Protein AF-A0A7C2W2I7-F1 (afdb_monomer_lite)

Structure (mmCIF, N/CA/C/O backbone):
data_AF-A0A7C2W2I7-F1
#
_entry.id   AF-A0A7C2W2I7-F1
#
loop_
_atom_site.group_PDB
_atom_site.id
_atom_site.type_symbol
_atom_site.label_atom_id
_atom_site.label_alt_id
_atom_site.label_comp_id
_atom_site.label_asym_id
_atom_site.label_entity_id
_atom_site.label_seq_id
_atom_site.pdbx_PDB_ins_code
_atom_site.Cartn_x
_atom_site.Cartn_y
_atom_site.Cartn_z
_atom_site.occupancy
_atom_site.B_iso_or_equiv
_atom_site.auth_seq_id
_atom_site.auth_comp_id
_atom_site.auth_asym_id
_atom_site.auth_atom_id
_atom_site.pdbx_PDB_model_num
ATOM 1 N N . MET A 1 1 ? -84.695 5.146 4.854 1.00 35.47 1 MET A N 1
ATOM 2 C CA . MET A 1 1 ? -85.486 3.970 5.277 1.00 35.47 1 MET A CA 1
ATOM 3 C C . MET A 1 1 ? -85.672 3.099 4.036 1.00 35.47 1 MET A C 1
ATOM 5 O O . MET A 1 1 ? -86.217 3.630 3.084 1.00 35.47 1 MET A O 1
ATOM 9 N N . VAL A 1 2 ? -85.216 1.826 4.063 1.00 36.75 2 VAL A N 1
ATOM 10 C CA . VAL A 1 2 ? -85.533 0.731 3.092 1.00 36.75 2 VAL A CA 1
ATOM 11 C C . VAL A 1 2 ? -84.872 0.890 1.697 1.00 36.75 2 VAL A C 1
ATOM 13 O O . VAL A 1 2 ? -85.059 1.919 1.076 1.00 36.75 2 VAL A O 1
ATOM 16 N N . ARG A 1 3 ? -84.097 -0.011 1.062 1.00 39.59 3 ARG A N 1
ATOM 17 C CA . ARG A 1 3 ? -83.592 -1.409 1.188 1.00 39.59 3 ARG A CA 1
ATOM 18 C C . ARG A 1 3 ? -82.318 -1.455 0.302 1.00 39.59 3 ARG A C 1
ATOM 20 O O . ARG A 1 3 ? -82.327 -0.847 -0.756 1.00 39.59 3 ARG A O 1
ATOM 27 N N . LEU A 1 4 ? -81.151 -1.958 0.705 1.00 37.31 4 LEU A N 1
ATOM 28 C CA . LEU A 1 4 ? -80.719 -3.337 0.989 1.00 37.31 4 LEU A CA 1
ATOM 29 C C . LEU A 1 4 ? -80.713 -4.303 -0.223 1.00 37.31 4 LEU A C 1
ATOM 31 O O . LEU A 1 4 ? -81.764 -4.587 -0.789 1.00 37.31 4 LEU A O 1
ATOM 35 N N . ARG A 1 5 ? -79.535 -4.936 -0.393 1.00 45.09 5 ARG A N 1
ATOM 36 C CA . ARG A 1 5 ? -79.173 -6.197 -1.090 1.00 45.09 5 ARG A CA 1
ATOM 37 C C . ARG A 1 5 ? -78.748 -6.088 -2.556 1.00 45.09 5 ARG A C 1
ATOM 39 O O . ARG A 1 5 ? -79.343 -5.347 -3.311 1.00 45.09 5 ARG A O 1
ATOM 46 N N . ALA A 1 6 ? -77.852 -6.913 -3.088 1.00 39.47 6 ALA A N 1
ATOM 47 C CA . ALA A 1 6 ? -76.654 -7.638 -2.647 1.00 39.47 6 ALA A CA 1
ATOM 48 C C . ALA A 1 6 ? -76.203 -8.452 -3.881 1.00 39.47 6 ALA A C 1
ATOM 50 O O . ALA A 1 6 ? -77.049 -9.018 -4.563 1.00 39.47 6 ALA A O 1
ATOM 51 N N . ARG A 1 7 ? -74.885 -8.474 -4.129 1.00 48.62 7 ARG A N 1
ATOM 52 C CA . ARG A 1 7 ? -74.043 -9.490 -4.804 1.00 48.62 7 ARG A CA 1
ATOM 53 C C . ARG A 1 7 ? -74.732 -10.592 -5.630 1.00 48.62 7 ARG A C 1
ATOM 55 O O . ARG A 1 7 ? -75.522 -11.337 -5.075 1.00 48.62 7 ARG A O 1
ATOM 62 N N . ILE A 1 8 ? -74.186 -10.871 -6.821 1.00 47.50 8 ILE A N 1
ATOM 63 C CA . ILE A 1 8 ? -73.684 -12.209 -7.202 1.00 47.50 8 ILE A CA 1
ATOM 64 C C . ILE A 1 8 ? -72.620 -12.070 -8.310 1.00 47.50 8 ILE A C 1
ATOM 66 O O . ILE A 1 8 ? -72.767 -11.328 -9.274 1.00 47.50 8 ILE A O 1
ATOM 70 N N . PHE A 1 9 ? -71.529 -12.798 -8.090 1.00 37.22 9 PHE A N 1
ATOM 71 C CA . PHE A 1 9 ? -70.392 -13.091 -8.959 1.00 37.22 9 PHE A CA 1
ATOM 72 C C . PHE A 1 9 ? -70.817 -13.822 -10.245 1.00 37.22 9 PHE A C 1
ATOM 74 O O . PHE A 1 9 ? -71.613 -14.754 -10.151 1.00 37.22 9 PHE A O 1
ATOM 81 N N . ARG A 1 10 ? -70.158 -13.552 -11.383 1.00 43.22 10 ARG A N 1
ATOM 82 C CA . ARG A 1 10 ? -69.527 -14.609 -12.199 1.00 43.22 10 ARG A CA 1
ATOM 83 C C . ARG A 1 10 ? -68.600 -14.049 -13.281 1.00 43.22 10 ARG A C 1
ATOM 85 O O . ARG A 1 10 ? -68.953 -13.175 -14.060 1.00 43.22 10 ARG A O 1
ATOM 92 N N . VAL A 1 11 ? -67.401 -14.613 -13.258 1.00 38.72 11 VAL A N 1
ATOM 93 C CA . VAL A 1 11 ? -66.281 -14.479 -14.185 1.00 38.72 11 VAL A CA 1
ATOM 94 C C . VAL A 1 11 ? -66.679 -14.996 -15.567 1.00 38.72 11 VAL A C 1
ATOM 96 O O . VAL A 1 11 ? -67.314 -16.044 -15.670 1.00 38.72 11 VAL A O 1
ATOM 99 N N . SER A 1 12 ? -66.249 -14.320 -16.629 1.00 41.09 12 SER A N 1
ATOM 100 C CA . SER A 1 12 ? -66.015 -14.955 -17.928 1.00 41.09 12 SER A CA 1
ATOM 101 C C . SER A 1 12 ? -64.836 -14.279 -18.613 1.00 41.09 12 SER A C 1
ATOM 103 O O . SER A 1 12 ? -64.828 -13.082 -18.879 1.00 41.09 12 SER A O 1
ATOM 105 N N . VAL A 1 13 ? -63.810 -15.100 -18.794 1.00 38.38 13 VAL A N 1
ATOM 106 C CA . VAL A 1 13 ? -62.557 -14.859 -19.495 1.00 38.38 13 VAL A CA 1
ATOM 107 C C . VAL A 1 13 ? -62.863 -14.580 -20.963 1.00 38.38 13 VAL A C 1
ATOM 109 O O . VAL A 1 13 ? -63.540 -15.377 -21.606 1.00 38.38 13 VAL A O 1
ATOM 112 N N . MET A 1 14 ? -62.318 -13.496 -21.508 1.00 35.91 14 MET A N 1
ATOM 113 C CA . MET A 1 14 ? -62.158 -13.351 -22.949 1.00 35.91 14 MET A CA 1
ATOM 114 C C . MET A 1 14 ? -60.750 -12.828 -23.212 1.00 35.91 14 MET A C 1
ATOM 116 O O . MET A 1 14 ? -60.418 -11.680 -22.927 1.00 35.91 14 MET A O 1
ATOM 120 N N . ALA A 1 15 ? -59.899 -13.740 -23.672 1.00 39.19 15 ALA A N 1
ATOM 121 C CA . ALA A 1 15 ? -58.567 -13.443 -24.155 1.00 39.19 15 ALA A CA 1
ATOM 122 C C . ALA A 1 15 ? -58.672 -12.647 -25.463 1.00 39.19 15 ALA A C 1
ATOM 124 O O . ALA A 1 15 ? -59.317 -13.096 -26.409 1.00 39.19 15 ALA A O 1
ATOM 125 N N . ALA A 1 16 ? -58.003 -11.499 -25.520 1.00 40.81 16 ALA A N 1
ATOM 126 C CA . ALA A 1 16 ? -57.643 -10.836 -26.765 1.00 40.81 16 ALA A CA 1
ATOM 127 C C . ALA A 1 16 ? -56.131 -10.591 -26.733 1.00 40.81 16 ALA A C 1
ATOM 129 O O . ALA A 1 16 ? -55.620 -9.758 -25.988 1.00 40.81 16 ALA A O 1
ATOM 130 N N . VAL A 1 17 ? -55.429 -11.419 -27.499 1.00 41.53 17 VAL A N 1
ATOM 131 C CA . VAL A 1 17 ? -53.992 -11.369 -27.752 1.00 41.53 17 VAL A CA 1
ATOM 132 C C . VAL A 1 17 ? -53.716 -10.387 -28.899 1.00 41.53 17 VAL A C 1
ATOM 134 O O . VAL A 1 17 ? -54.465 -10.342 -29.869 1.00 41.53 17 VAL A O 1
ATOM 137 N N . CYS A 1 18 ? -52.583 -9.688 -28.774 1.00 35.22 18 CYS A N 1
ATOM 138 C CA . CYS A 1 18 ? -51.813 -8.968 -29.797 1.00 35.22 18 CYS A CA 1
ATOM 139 C C . CYS A 1 18 ? -52.315 -7.607 -30.314 1.00 35.22 18 CYS A C 1
ATOM 141 O O . CYS A 1 18 ? -53.026 -7.510 -31.306 1.00 35.22 18 CYS A O 1
ATOM 143 N N . ALA A 1 19 ? -51.693 -6.549 -29.782 1.00 41.72 19 ALA A N 1
ATOM 144 C CA . ALA A 1 19 ? -51.104 -5.503 -30.617 1.00 41.72 19 ALA A CA 1
ATOM 145 C C . ALA A 1 19 ? -49.749 -5.088 -30.018 1.00 41.72 19 ALA A C 1
ATOM 147 O O . ALA A 1 19 ? -49.675 -4.353 -29.036 1.00 41.72 19 ALA A O 1
ATOM 148 N N . ILE A 1 20 ? -48.670 -5.619 -30.599 1.00 51.41 20 ILE A N 1
ATOM 149 C CA . ILE A 1 20 ? -47.301 -5.132 -30.409 1.00 51.41 20 ILE A CA 1
ATOM 150 C C . ILE A 1 20 ? -47.244 -3.773 -31.112 1.00 51.41 20 ILE A C 1
ATOM 152 O O . ILE A 1 20 ? -47.206 -3.703 -32.337 1.00 51.41 20 ILE A O 1
ATOM 156 N N . GLY A 1 21 ? -47.318 -2.702 -30.327 1.00 38.62 21 GLY A N 1
ATOM 157 C CA . GLY A 1 21 ? -47.148 -1.325 -30.774 1.00 38.62 21 GLY A CA 1
ATOM 158 C C . GLY A 1 21 ? -45.808 -0.781 -30.295 1.00 38.62 21 GLY A C 1
ATOM 159 O O . GLY A 1 21 ? -45.580 -0.658 -29.095 1.00 38.62 21 GLY A O 1
ATOM 160 N N . LEU A 1 22 ? -44.934 -0.486 -31.256 1.00 49.78 22 LEU A N 1
ATOM 161 C CA . LEU A 1 22 ? -43.678 0.256 -31.140 1.00 49.78 22 LEU A CA 1
ATOM 162 C C . LEU A 1 22 ? -43.818 1.475 -30.205 1.00 49.78 22 LEU A C 1
ATOM 164 O O . LEU A 1 22 ? -44.598 2.381 -30.487 1.00 49.78 22 LEU A O 1
ATOM 168 N N . GLY A 1 23 ? -43.038 1.520 -29.124 1.00 37.97 23 GLY A N 1
ATOM 169 C CA . GLY A 1 23 ? -43.065 2.648 -28.191 1.00 37.97 23 GLY A CA 1
ATOM 170 C C . GLY A 1 23 ? -42.144 2.492 -26.984 1.00 37.97 23 GLY A C 1
ATOM 171 O O . GLY A 1 23 ? -42.542 2.804 -25.870 1.00 37.97 23 GLY A O 1
ATOM 172 N N . PHE A 1 24 ? -40.925 1.991 -27.181 1.00 46.59 24 PHE A N 1
ATOM 173 C CA . PHE A 1 24 ? -39.853 2.129 -26.193 1.00 46.59 24 PHE A CA 1
ATOM 174 C C . PHE A 1 24 ? -38.861 3.154 -26.732 1.00 46.59 24 PHE A C 1
ATOM 176 O O . PHE A 1 24 ? -38.315 2.920 -27.803 1.00 46.59 24 PHE A O 1
ATOM 183 N N . LEU A 1 25 ? -38.664 4.265 -26.013 1.00 43.62 25 LEU A N 1
ATOM 184 C CA . LEU A 1 25 ? -37.397 5.005 -25.871 1.00 43.62 25 LEU A CA 1
ATOM 185 C C . LEU A 1 25 ? -37.619 6.246 -24.985 1.00 43.62 25 LEU A C 1
ATOM 187 O O . LEU A 1 25 ? -37.552 7.389 -25.421 1.00 43.62 25 LEU A O 1
ATOM 191 N N . LEU A 1 26 ? -37.868 6.005 -23.700 1.00 44.16 26 LEU A N 1
ATOM 192 C CA . LEU A 1 26 ? -37.495 6.929 -22.630 1.00 44.16 26 LEU A CA 1
ATOM 193 C C . LEU A 1 26 ? -36.677 6.092 -21.651 1.00 44.16 26 LEU A C 1
ATOM 195 O O . LEU A 1 26 ? -37.211 5.449 -20.751 1.00 44.16 26 LEU A O 1
ATOM 199 N N . GLY A 1 27 ? -35.374 6.013 -21.921 1.00 44.75 27 GLY A N 1
ATOM 200 C CA . GLY A 1 27 ? -34.415 5.426 -20.998 1.00 44.75 27 GLY A CA 1
ATOM 201 C C . GLY A 1 27 ? -34.369 6.287 -19.746 1.00 44.75 27 GLY A C 1
ATOM 202 O O . GLY A 1 27 ? -33.677 7.300 -19.715 1.00 44.75 27 GLY A O 1
ATOM 203 N N . ALA A 1 28 ? -35.129 5.904 -18.723 1.00 48.88 28 ALA A N 1
ATOM 204 C CA . ALA A 1 28 ? -34.861 6.362 -17.374 1.00 48.88 28 ALA A CA 1
ATOM 205 C C . ALA A 1 28 ? -33.446 5.886 -17.030 1.00 48.88 28 ALA A C 1
ATOM 207 O O . ALA A 1 28 ? -33.190 4.682 -16.982 1.00 48.88 28 ALA A O 1
ATOM 208 N N . ALA A 1 29 ? -32.517 6.828 -16.861 1.00 51.28 29 ALA A N 1
ATOM 209 C CA . ALA A 1 29 ? -31.201 6.532 -16.325 1.00 51.28 29 ALA A CA 1
ATOM 210 C C . ALA A 1 29 ? -31.414 5.907 -14.943 1.00 51.28 29 ALA A C 1
ATOM 212 O O . ALA A 1 29 ? -31.809 6.588 -13.997 1.00 51.28 29 ALA A O 1
ATOM 213 N N . VAL A 1 30 ? -31.226 4.592 -14.851 1.00 54.03 30 VAL A N 1
ATOM 214 C CA . VAL A 1 30 ? -31.158 3.904 -13.565 1.00 54.03 30 VAL A CA 1
ATOM 215 C C . VAL A 1 30 ? -29.997 4.564 -12.822 1.00 54.03 30 VAL A C 1
ATOM 217 O O . VAL A 1 30 ? -28.891 4.562 -13.368 1.00 54.03 30 VAL A O 1
ATOM 220 N N . PRO A 1 31 ? -30.208 5.181 -11.643 1.00 54.22 31 PRO A N 1
ATOM 221 C CA . PRO A 1 31 ? -29.101 5.736 -10.884 1.00 54.22 31 PRO A CA 1
ATOM 222 C C . PRO A 1 31 ? -28.127 4.591 -10.613 1.00 54.22 31 PRO A C 1
ATOM 224 O O . PRO A 1 31 ? -28.480 3.607 -9.959 1.00 54.22 31 PRO A O 1
ATOM 227 N N . SER A 1 32 ? -26.930 4.681 -11.196 1.00 63.66 32 SER A N 1
ATOM 228 C CA . SER A 1 32 ? -25.876 3.703 -10.967 1.00 63.66 32 SER A CA 1
ATOM 229 C C . SER A 1 32 ? -25.587 3.707 -9.474 1.00 63.66 32 SER A C 1
ATOM 231 O O . SER A 1 32 ? -25.230 4.752 -8.923 1.00 63.66 32 SER A O 1
ATOM 233 N N . GLN A 1 33 ? -25.778 2.562 -8.818 1.00 68.69 33 GLN A N 1
ATOM 234 C CA . GLN A 1 33 ? -25.333 2.403 -7.440 1.00 68.69 33 GLN A CA 1
ATOM 235 C C . GLN A 1 33 ? -23.851 2.789 -7.382 1.00 68.69 33 GLN A C 1
ATOM 237 O O . GLN A 1 33 ? -23.101 2.384 -8.278 1.00 68.69 33 GLN A O 1
ATOM 242 N N . PRO A 1 34 ? -23.432 3.610 -6.404 1.00 78.25 34 PRO A N 1
ATOM 243 C CA . PRO A 1 34 ? -22.028 3.954 -6.273 1.00 78.25 34 PRO A CA 1
ATOM 244 C C . PRO A 1 34 ? -21.220 2.660 -6.148 1.00 78.25 34 PRO A C 1
ATOM 246 O O . PRO A 1 34 ? -21.576 1.773 -5.375 1.00 78.25 34 PRO A O 1
ATOM 249 N N . GLU A 1 35 ? -20.154 2.554 -6.945 1.00 87.75 35 GLU A N 1
ATOM 250 C CA . GLU A 1 35 ? -19.300 1.358 -7.022 1.00 87.75 35 GLU A CA 1
ATOM 251 C C . GLU A 1 35 ? -18.718 0.979 -5.651 1.00 87.75 35 GLU A C 1
ATOM 253 O O . GLU A 1 35 ? -18.510 -0.198 -5.362 1.00 87.75 35 GLU A O 1
ATOM 258 N N . TYR A 1 36 ? -18.521 1.980 -4.786 1.00 93.56 36 TYR A N 1
ATOM 259 C CA . TYR A 1 36 ? -17.994 1.821 -3.439 1.00 93.56 36 TYR A CA 1
ATOM 260 C C . TYR A 1 36 ? -18.906 2.459 -2.386 1.00 93.56 36 TYR A C 1
ATOM 262 O O . TYR A 1 36 ? -19.531 3.492 -2.654 1.00 93.56 36 TYR A O 1
ATOM 270 N N . PRO A 1 37 ? -18.936 1.914 -1.156 1.00 95.19 37 PRO A N 1
ATOM 271 C CA . PRO A 1 37 ? -19.557 2.587 -0.023 1.00 95.19 37 PRO A CA 1
ATOM 272 C C . PRO A 1 37 ? -18.916 3.963 0.240 1.00 95.19 37 PRO A C 1
ATOM 274 O O . PRO A 1 37 ? -17.709 4.113 0.024 1.00 95.19 37 PRO A O 1
ATOM 277 N N . PRO A 1 38 ? -19.671 4.951 0.760 1.00 95.62 38 PRO A N 1
ATOM 278 C CA . PRO A 1 38 ? -19.118 6.248 1.149 1.00 95.62 38 PRO A CA 1
ATOM 279 C C . PRO A 1 38 ? -17.994 6.107 2.180 1.00 95.62 38 PRO A C 1
ATOM 281 O O . PRO A 1 38 ? -18.122 5.333 3.136 1.00 95.62 38 PRO A O 1
ATOM 284 N N . ALA A 1 39 ? -16.911 6.865 2.004 1.00 96.25 39 ALA A N 1
ATOM 285 C CA . ALA A 1 39 ? -15.739 6.776 2.870 1.00 96.25 39 ALA A CA 1
ATOM 286 C C . ALA A 1 39 ? -16.066 7.142 4.321 1.00 96.25 39 ALA A C 1
ATOM 288 O O . ALA A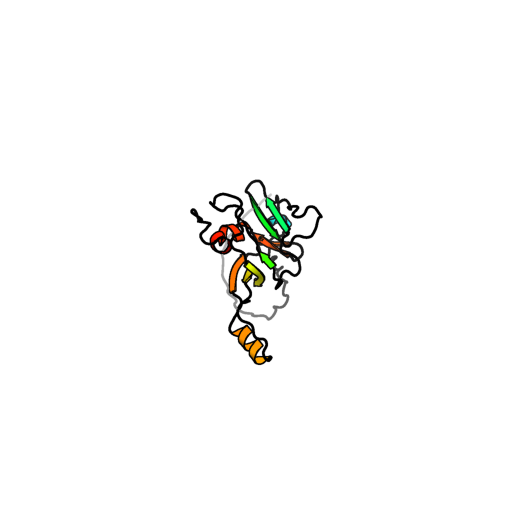 1 39 ? -15.540 6.520 5.238 1.00 96.25 39 ALA A O 1
ATOM 289 N N . GLU A 1 40 ? -16.997 8.072 4.532 1.00 95.81 40 GLU A N 1
ATOM 290 C CA . GLU A 1 40 ? -17.471 8.494 5.852 1.00 95.81 40 GLU A CA 1
ATOM 291 C C . GLU A 1 40 ? -18.075 7.327 6.637 1.00 95.81 40 GLU A C 1
ATOM 293 O O . GLU A 1 40 ? -17.915 7.248 7.849 1.00 95.81 40 GLU A O 1
ATOM 298 N N . LYS A 1 41 ? -18.738 6.400 5.937 1.00 96.50 41 LYS A N 1
ATOM 299 C CA . LYS A 1 41 ? -19.335 5.209 6.544 1.00 96.50 41 LYS A CA 1
ATOM 300 C C . LYS A 1 41 ? -18.292 4.127 6.820 1.00 96.50 41 LYS A C 1
ATOM 302 O O . LYS A 1 41 ? -18.360 3.455 7.841 1.00 96.50 41 LYS A O 1
ATOM 307 N N . VAL A 1 42 ? -17.342 3.923 5.906 1.00 97.19 42 VAL A N 1
ATOM 308 C CA . VAL A 1 42 ? -16.292 2.895 6.065 1.00 97.19 42 VAL A CA 1
ATOM 309 C C . VAL A 1 42 ? -15.291 3.282 7.152 1.00 97.19 42 VAL A C 1
ATOM 311 O O . VAL A 1 42 ? -14.849 2.423 7.910 1.00 97.19 42 VAL A O 1
ATOM 314 N N . LEU A 1 43 ? -14.972 4.573 7.250 1.00 97.12 43 LEU A N 1
ATOM 315 C CA . LEU A 1 43 ? -14.040 5.136 8.226 1.00 97.12 43 LEU A CA 1
ATOM 316 C C . LEU A 1 43 ? -14.740 5.621 9.507 1.00 97.12 43 LEU A C 1
ATOM 318 O O . LEU A 1 43 ? -14.124 6.301 10.327 1.00 97.12 43 LEU A O 1
ATOM 322 N N . GLU A 1 44 ? -16.011 5.271 9.715 1.00 96.88 44 GLU A N 1
ATOM 323 C CA . GLU A 1 44 ? -16.736 5.623 10.934 1.00 96.88 44 GLU A CA 1
ATOM 324 C C . GLU A 1 44 ? -16.068 4.991 12.168 1.00 96.88 44 GLU A C 1
ATOM 326 O O . GLU A 1 44 ? -15.862 3.775 12.251 1.00 96.88 44 GLU A O 1
ATOM 331 N N . GLY A 1 45 ? -15.717 5.836 13.141 1.00 96.62 45 GLY A N 1
ATOM 332 C CA . GLY A 1 45 ? -15.017 5.420 14.356 1.00 96.62 45 GLY A CA 1
ATOM 333 C C . GLY A 1 45 ? -13.535 5.087 14.159 1.00 96.62 45 GLY A C 1
ATOM 334 O O . GLY A 1 45 ? -12.940 4.508 15.064 1.00 96.62 45 GLY A O 1
ATOM 335 N N . PHE A 1 46 ? -12.948 5.419 13.005 1.00 98.06 46 PHE A N 1
ATOM 336 C CA . PHE A 1 46 ? -11.503 5.373 12.796 1.00 98.06 46 PHE A CA 1
ATOM 337 C C . PHE A 1 46 ? -10.873 6.741 13.041 1.00 98.06 46 PHE A C 1
ATOM 339 O O . PHE A 1 46 ? -11.425 7.782 12.683 1.00 98.06 46 PHE A O 1
ATOM 346 N N . GLU A 1 47 ? -9.660 6.722 13.574 1.00 97.56 47 GLU A N 1
ATOM 347 C CA . GLU A 1 47 ? -8.837 7.901 13.788 1.00 97.56 47 GLU A CA 1
ATOM 348 C C . GLU A 1 47 ? -7.683 7.925 12.793 1.00 97.56 47 GLU A C 1
ATOM 350 O O . GLU A 1 47 ? -7.054 6.906 12.504 1.00 97.56 47 GLU A O 1
ATOM 355 N N . LYS A 1 48 ? -7.401 9.106 12.243 1.00 95.44 48 LYS A N 1
ATOM 356 C CA . LYS A 1 48 ? -6.268 9.301 11.341 1.00 95.44 48 LYS A CA 1
ATOM 357 C C . LYS A 1 48 ? -4.973 9.364 12.150 1.00 95.44 48 LYS A C 1
ATOM 359 O O . LYS A 1 48 ? -4.829 10.221 13.017 1.00 95.44 48 LYS A O 1
ATOM 364 N N . VAL A 1 49 ? -3.998 8.538 11.788 1.00 94.31 49 VAL A N 1
ATOM 365 C CA . VAL A 1 49 ? -2.681 8.512 12.433 1.00 94.31 49 VAL A CA 1
ATOM 366 C C . VAL A 1 49 ? -1.821 9.685 11.953 1.00 94.31 49 VAL A C 1
ATOM 368 O O . VAL A 1 49 ? -1.731 9.974 10.755 1.00 94.31 49 VAL A O 1
ATOM 371 N N . VAL A 1 50 ? -1.148 10.350 12.894 1.00 89.44 50 VAL A N 1
ATOM 372 C CA . VAL A 1 50 ? -0.103 11.340 12.599 1.00 89.44 50 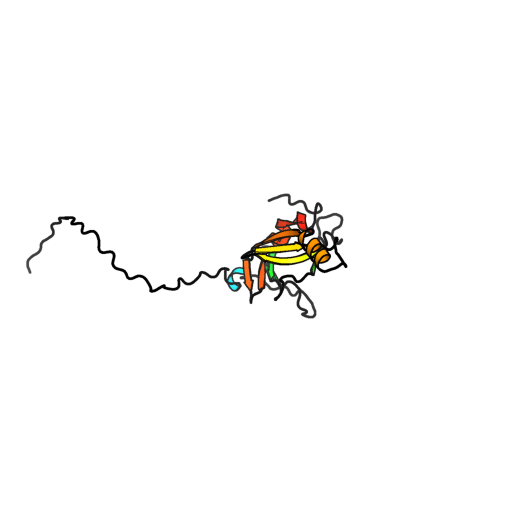VAL A CA 1
ATOM 373 C C . VAL A 1 50 ? 1.212 10.600 12.372 1.00 89.44 50 VAL A C 1
ATOM 375 O O . VAL A 1 50 ? 1.885 10.193 13.311 1.00 89.44 50 VAL A O 1
ATOM 378 N N . SER A 1 51 ? 1.563 10.394 11.105 1.00 86.69 51 SER A N 1
ATOM 379 C CA . SER A 1 51 ? 2.696 9.545 10.716 1.00 86.69 51 SER A CA 1
ATOM 380 C C . SER A 1 51 ? 4.056 10.257 10.682 1.00 86.69 51 SER A C 1
ATOM 382 O O . SER A 1 51 ? 5.086 9.596 10.590 1.00 86.69 51 SER A O 1
ATOM 384 N N . THR A 1 52 ? 4.089 11.588 10.753 1.00 86.00 52 THR A N 1
ATOM 385 C CA . THR A 1 52 ? 5.324 12.390 10.688 1.00 86.00 52 THR A CA 1
ATOM 386 C C . THR A 1 52 ? 5.229 13.590 11.625 1.00 86.00 52 THR A C 1
ATOM 388 O O . THR A 1 52 ? 4.244 14.330 11.576 1.00 86.00 52 THR A O 1
ATOM 391 N N . ALA A 1 53 ? 6.259 13.825 12.439 1.00 83.75 53 ALA A N 1
ATOM 392 C CA . ALA A 1 53 ? 6.274 14.924 13.409 1.00 83.75 53 ALA A CA 1
ATOM 393 C C . ALA A 1 53 ? 6.297 16.323 12.758 1.00 83.75 53 ALA A C 1
ATOM 395 O O . ALA A 1 53 ? 5.782 17.278 13.329 1.00 83.75 53 ALA A O 1
ATOM 396 N N . ASP A 1 54 ? 6.864 16.439 11.556 1.00 86.44 54 ASP A N 1
ATOM 397 C CA . ASP A 1 54 ? 6.958 17.675 10.766 1.00 86.44 54 ASP A CA 1
ATOM 398 C C . ASP A 1 54 ? 5.740 17.910 9.849 1.00 86.44 54 ASP A C 1
ATOM 400 O O . ASP A 1 54 ? 5.690 18.893 9.111 1.00 86.44 54 ASP A O 1
ATOM 404 N N . GLY A 1 55 ? 4.752 17.010 9.884 1.00 81.06 55 GLY A N 1
ATOM 405 C CA . GLY A 1 55 ? 3.574 17.059 9.018 1.00 81.06 55 GLY A CA 1
ATOM 406 C C . GLY A 1 55 ? 3.844 16.713 7.550 1.00 81.06 55 GLY A C 1
ATOM 407 O O . GLY A 1 55 ? 2.959 16.923 6.713 1.00 81.06 55 GLY A O 1
ATOM 408 N N . ALA A 1 56 ? 5.029 16.187 7.214 1.00 85.31 56 ALA A N 1
ATOM 409 C CA . ALA A 1 56 ? 5.318 15.708 5.871 1.00 85.31 56 ALA A CA 1
ATOM 410 C C . ALA A 1 56 ? 4.315 14.629 5.431 1.00 85.31 56 ALA A C 1
ATOM 412 O O . ALA A 1 56 ? 3.872 13.765 6.183 1.00 85.31 56 ALA A O 1
ATOM 413 N N . ARG A 1 57 ? 3.928 14.654 4.155 1.00 83.12 57 ARG A N 1
ATOM 414 C CA . ARG A 1 57 ? 2.962 13.678 3.653 1.00 83.12 57 ARG A CA 1
ATOM 415 C C . ARG A 1 57 ? 3.601 12.289 3.590 1.00 83.12 57 ARG A C 1
ATOM 417 O O . ARG A 1 57 ? 4.440 12.036 2.729 1.00 83.12 57 ARG A O 1
ATOM 424 N N . SER A 1 58 ? 3.144 11.374 4.441 1.00 90.56 58 SER A N 1
ATOM 425 C CA . SER A 1 58 ? 3.452 9.947 4.316 1.00 90.56 58 SER A CA 1
ATOM 426 C C . SER A 1 58 ? 2.893 9.358 3.024 1.00 90.56 58 SER A C 1
ATOM 428 O O . SER A 1 58 ? 1.921 9.868 2.458 1.00 90.56 58 SER A O 1
ATOM 430 N N . TYR A 1 59 ? 3.505 8.265 2.559 1.00 92.75 59 TYR A N 1
ATOM 431 C CA . TYR A 1 59 ? 3.038 7.567 1.362 1.00 92.75 59 TYR A CA 1
ATOM 432 C C . TYR A 1 59 ? 1.586 7.104 1.538 1.00 92.75 59 TYR A C 1
ATOM 434 O O . TYR A 1 59 ? 0.720 7.517 0.770 1.00 92.75 59 TYR A O 1
ATOM 442 N N . TYR A 1 60 ? 1.307 6.344 2.601 1.00 95.25 60 TYR A N 1
ATOM 443 C CA . TYR A 1 60 ? -0.055 6.017 3.017 1.00 95.25 60 TYR A CA 1
ATOM 444 C C . TYR A 1 60 ? -0.578 7.019 4.039 1.00 95.25 60 TYR A C 1
ATOM 446 O O . TYR A 1 60 ? 0.153 7.457 4.925 1.00 95.25 60 TYR A O 1
ATOM 454 N N . THR A 1 61 ? -1.870 7.332 3.954 1.00 95.69 61 THR A N 1
ATOM 455 C CA . THR A 1 61 ? -2.598 7.895 5.096 1.00 95.69 61 THR A CA 1
ATOM 456 C C . THR A 1 61 ? -3.235 6.755 5.872 1.00 95.69 61 THR A C 1
ATOM 458 O O . THR A 1 61 ? -4.074 6.047 5.318 1.00 95.69 61 THR A O 1
ATOM 461 N N . ILE A 1 62 ? -2.823 6.575 7.124 1.00 96.62 62 ILE A N 1
ATOM 462 C CA . ILE A 1 62 ? -3.267 5.464 7.967 1.00 96.62 62 ILE A CA 1
ATOM 463 C C . ILE A 1 62 ? -4.447 5.894 8.836 1.00 96.62 62 ILE A C 1
ATOM 465 O O . ILE A 1 62 ? -4.455 6.993 9.397 1.00 96.62 62 ILE A O 1
ATOM 469 N N . TYR A 1 63 ? -5.423 5.001 8.942 1.00 97.69 63 TYR A N 1
ATOM 470 C CA . TYR A 1 63 ? -6.583 5.105 9.812 1.00 97.69 63 TYR A CA 1
ATOM 471 C C . TYR A 1 63 ? -6.627 3.878 10.715 1.00 97.69 63 TYR A C 1
ATOM 473 O O . TYR A 1 63 ? -6.538 2.756 10.221 1.00 97.69 63 TYR A O 1
ATOM 481 N N . THR A 1 64 ? -6.781 4.078 12.018 1.00 97.81 64 THR A N 1
ATOM 482 C CA . THR A 1 64 ? -6.826 2.996 13.010 1.00 97.81 64 THR A CA 1
ATOM 483 C C . THR A 1 64 ? -8.072 3.093 13.860 1.00 97.81 64 THR A C 1
ATOM 485 O O . THR A 1 64 ? -8.567 4.186 14.129 1.00 97.81 64 THR A O 1
ATOM 488 N N . ARG A 1 65 ? -8.560 1.949 14.326 1.00 97.75 65 ARG A N 1
ATOM 489 C CA . ARG A 1 65 ? -9.665 1.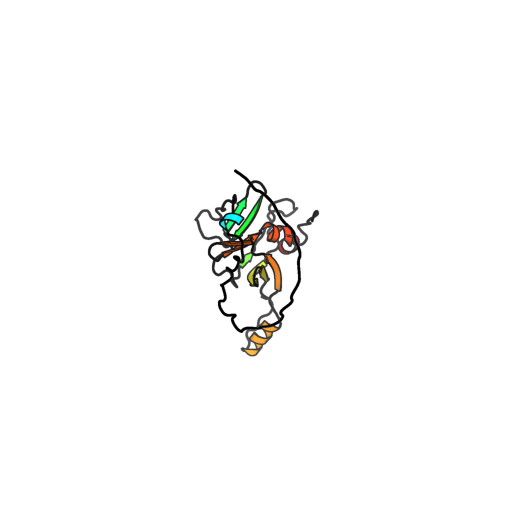880 15.273 1.00 97.75 65 ARG A CA 1
ATOM 490 C C . ARG A 1 65 ? -9.234 1.112 16.513 1.00 97.75 65 ARG A C 1
ATOM 492 O O . ARG A 1 65 ? -8.982 -0.084 16.458 1.00 97.75 65 ARG A O 1
ATOM 499 N N . GLU A 1 66 ? -9.173 1.800 17.648 1.00 95.50 66 GLU A N 1
ATOM 500 C CA . GLU A 1 66 ? -8.561 1.243 18.862 1.00 95.50 66 GLU A CA 1
ATOM 501 C C . GLU A 1 66 ? -9.298 0.024 19.427 1.00 95.50 66 GLU A C 1
ATOM 503 O O . GLU A 1 66 ? -8.666 -0.893 19.940 1.00 95.50 66 GLU A O 1
ATOM 508 N N . LYS A 1 67 ? -10.632 -0.014 19.316 1.00 95.75 67 LYS A N 1
ATOM 509 C CA . LYS A 1 67 ? -11.457 -1.050 19.962 1.00 95.75 67 LYS A CA 1
ATOM 510 C C . LYS A 1 67 ? -11.142 -2.479 19.497 1.00 95.75 67 LYS A C 1
ATOM 512 O O . LYS A 1 67 ? -11.413 -3.422 20.232 1.00 95.75 67 LYS A O 1
ATOM 517 N N . ASP A 1 68 ? -10.661 -2.633 18.266 1.00 94.75 68 ASP A N 1
ATOM 518 C CA . ASP A 1 68 ? -10.400 -3.925 17.625 1.00 94.75 68 ASP A CA 1
ATOM 519 C C . ASP A 1 68 ? -9.071 -3.973 16.862 1.00 94.75 68 ASP A C 1
ATOM 521 O O . ASP A 1 68 ? -8.740 -5.004 16.288 1.00 94.75 68 ASP A O 1
ATOM 525 N N . GLY A 1 69 ? -8.293 -2.888 16.877 1.00 94.00 69 GLY A N 1
ATOM 526 C CA . GLY A 1 69 ? -7.000 -2.817 16.202 1.00 94.00 69 GLY A CA 1
ATOM 527 C C . GLY A 1 69 ? -7.084 -2.731 14.678 1.00 94.00 69 GLY A C 1
ATOM 528 O O . GLY A 1 69 ? -6.037 -2.738 14.039 1.00 94.00 69 GLY A O 1
ATOM 529 N N . GLN A 1 70 ? -8.285 -2.608 14.096 1.00 97.00 70 GLN A N 1
ATOM 530 C CA . GLN A 1 70 ? -8.461 -2.574 12.646 1.00 97.00 70 GLN A CA 1
ATOM 531 C C . GLN A 1 70 ? -7.713 -1.389 12.030 1.00 97.00 70 GLN A C 1
ATOM 533 O O . GLN A 1 70 ? -7.802 -0.254 12.522 1.00 97.00 70 GLN A O 1
ATOM 538 N N . MET A 1 71 ? -7.053 -1.634 10.898 1.00 97.81 71 MET A N 1
ATOM 539 C CA . MET A 1 71 ? -6.300 -0.615 10.175 1.00 97.81 71 MET A CA 1
ATOM 540 C C . MET A 1 71 ? -6.704 -0.514 8.698 1.00 97.81 71 MET A C 1
ATOM 542 O O . MET A 1 71 ? -6.801 -1.502 7.972 1.00 97.81 71 MET A O 1
ATOM 546 N N . TYR A 1 72 ? -6.875 0.723 8.229 1.00 98.31 72 TYR A N 1
ATOM 547 C CA . TYR A 1 72 ? -7.032 1.056 6.815 1.00 98.31 72 TYR A CA 1
ATOM 548 C C . TYR A 1 72 ? -5.915 1.984 6.342 1.00 98.31 72 TYR A C 1
ATOM 550 O O . TYR A 1 72 ? -5.410 2.818 7.096 1.00 98.31 72 TYR A O 1
ATOM 558 N N . ALA A 1 73 ? -5.570 1.887 5.060 1.00 97.88 73 ALA A N 1
ATOM 559 C CA . ALA A 1 73 ? -4.629 2.790 4.411 1.00 97.88 73 ALA A CA 1
ATOM 560 C C . ALA A 1 73 ? -5.229 3.389 3.140 1.00 97.88 73 ALA A C 1
ATOM 562 O O . ALA A 1 73 ? -5.642 2.667 2.235 1.00 97.88 73 ALA A O 1
ATOM 563 N N . ALA A 1 74 ? -5.229 4.718 3.046 1.00 97.50 74 ALA A N 1
ATOM 564 C CA . ALA A 1 74 ? -5.512 5.419 1.801 1.00 97.50 74 ALA A CA 1
ATOM 565 C C . ALA A 1 74 ? -4.209 5.642 1.022 1.00 97.50 74 ALA A C 1
ATOM 567 O O . ALA A 1 74 ? -3.241 6.199 1.556 1.00 97.50 74 ALA A O 1
ATOM 568 N N . LEU A 1 75 ? -4.189 5.229 -0.247 1.00 96.81 75 LEU A N 1
ATOM 569 C CA . LEU A 1 75 ? -3.058 5.450 -1.151 1.00 96.81 75 LEU A CA 1
ATOM 570 C C . LEU A 1 75 ? -2.914 6.945 -1.496 1.00 96.81 75 LEU A C 1
ATOM 572 O O . LEU A 1 75 ? -3.894 7.694 -1.461 1.00 96.81 75 LEU A O 1
ATOM 576 N N . PRO A 1 76 ? -1.719 7.434 -1.865 1.00 94.25 76 PRO A N 1
ATOM 577 C CA . PRO A 1 76 ? -1.559 8.824 -2.268 1.00 94.25 76 PRO A CA 1
ATOM 578 C C . PRO A 1 76 ? -2.185 9.067 -3.649 1.00 94.25 76 PRO A C 1
ATOM 580 O O . PRO A 1 76 ? -2.305 8.160 -4.468 1.00 94.25 76 PRO A O 1
ATOM 583 N N . GLY A 1 77 ? -2.527 10.318 -3.956 1.00 91.25 77 GLY A N 1
ATOM 584 C CA . GLY A 1 77 ? -2.906 10.683 -5.323 1.00 91.25 77 GLY A CA 1
ATOM 585 C C . GLY A 1 77 ? -1.772 10.362 -6.309 1.00 91.25 77 GLY A C 1
ATOM 586 O O . GLY A 1 77 ? -0.599 10.617 -6.015 1.00 91.25 77 GLY A O 1
ATOM 587 N N . GLY A 1 78 ? -2.117 9.793 -7.468 1.00 91.12 78 GLY A N 1
ATOM 588 C CA . GLY A 1 78 ? -1.139 9.372 -8.477 1.00 91.12 78 GLY A CA 1
ATOM 589 C C . GLY A 1 78 ? -0.256 8.201 -8.034 1.00 91.12 78 GLY A C 1
ATOM 590 O O . GLY A 1 78 ? 0.916 8.163 -8.394 1.00 91.12 78 GLY A O 1
ATOM 591 N N . TYR A 1 79 ? -0.779 7.283 -7.216 1.00 94.12 79 TYR A N 1
ATOM 592 C CA . TYR A 1 79 ? -0.058 6.085 -6.769 1.00 94.12 79 TYR A CA 1
ATOM 593 C C . TYR A 1 79 ? 0.285 5.115 -7.912 1.00 94.12 79 TYR A C 1
ATOM 595 O O . TYR A 1 79 ? 1.249 4.360 -7.799 1.00 94.12 79 TYR A O 1
ATOM 603 N N . GLU A 1 80 ? -0.495 5.110 -8.996 1.00 92.50 80 GLU A N 1
ATOM 604 C CA . GLU A 1 80 ? -0.367 4.117 -10.065 1.00 92.50 80 GLU A CA 1
ATOM 605 C C . GLU A 1 80 ? 1.003 4.185 -10.736 1.00 92.50 80 GLU A C 1
ATOM 607 O O . GLU A 1 80 ? 1.448 5.237 -11.196 1.00 92.50 80 GLU A O 1
ATOM 612 N N . GLY A 1 81 ? 1.705 3.050 -10.749 1.00 90.06 81 GLY A N 1
ATOM 613 C CA . GLY A 1 81 ? 3.048 2.949 -11.321 1.00 90.06 81 GLY A CA 1
ATOM 614 C C . GLY A 1 81 ? 4.148 3.685 -10.541 1.00 90.06 81 GLY A C 1
ATOM 615 O O . GLY A 1 81 ? 5.324 3.558 -10.904 1.00 90.06 81 GLY A O 1
ATOM 616 N N . ARG A 1 82 ? 3.820 4.418 -9.461 1.00 95.00 82 ARG A N 1
ATOM 617 C CA . ARG A 1 82 ? 4.827 4.986 -8.555 1.00 95.00 82 ARG A CA 1
ATOM 618 C C . ARG A 1 82 ? 5.466 3.864 -7.761 1.00 95.00 82 ARG A C 1
ATOM 620 O O . ARG A 1 82 ? 4.822 3.230 -6.929 1.00 95.00 82 ARG A O 1
ATOM 627 N N . LYS A 1 83 ? 6.754 3.661 -8.019 1.00 95.56 83 LYS A N 1
ATOM 628 C CA . LYS A 1 83 ? 7.557 2.662 -7.330 1.00 95.56 83 LYS A CA 1
ATOM 629 C C . LYS A 1 83 ? 8.010 3.183 -5.971 1.00 95.56 83 LYS A C 1
ATOM 631 O O . LYS A 1 83 ? 8.413 4.340 -5.860 1.00 95.56 83 LYS A O 1
ATOM 636 N N . PHE A 1 84 ? 7.973 2.327 -4.965 1.00 95.31 84 PHE A N 1
ATOM 637 C CA . PHE A 1 84 ? 8.426 2.607 -3.611 1.00 95.31 84 PHE A CA 1
ATOM 638 C C . PHE A 1 84 ? 9.107 1.371 -3.028 1.00 95.31 84 PHE A C 1
ATOM 640 O O . PHE A 1 84 ? 8.957 0.259 -3.533 1.00 95.31 84 PHE A O 1
ATOM 647 N N . PHE A 1 85 ? 9.908 1.591 -1.993 1.00 94.62 85 PHE A N 1
ATOM 648 C CA . PHE A 1 85 ? 10.614 0.534 -1.287 1.00 94.62 85 PHE A CA 1
ATOM 649 C C . PHE A 1 85 ? 9.917 0.280 0.045 1.00 94.62 85 PHE A C 1
ATOM 651 O O . PHE A 1 85 ? 9.666 1.224 0.796 1.00 94.62 85 PHE 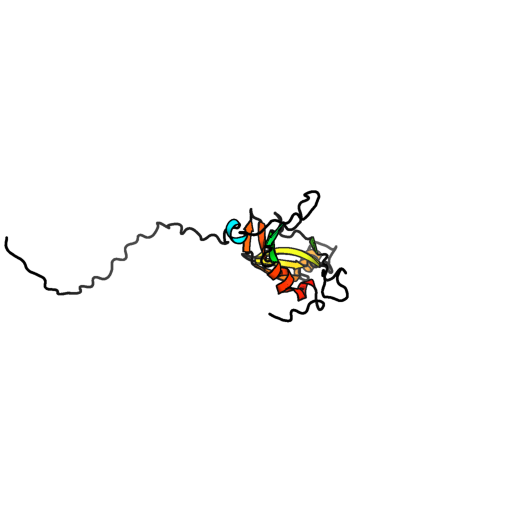A O 1
ATOM 658 N N . MET A 1 86 ? 9.590 -0.977 0.323 1.00 92.75 86 MET A N 1
ATOM 659 C CA . MET A 1 86 ? 9.137 -1.404 1.638 1.00 92.75 86 MET A CA 1
ATOM 660 C C . MET A 1 86 ? 10.333 -1.943 2.409 1.00 92.75 86 MET A C 1
ATOM 662 O O . MET A 1 86 ? 10.911 -2.947 2.012 1.00 92.75 86 MET A O 1
ATOM 666 N N . ALA A 1 87 ? 10.684 -1.273 3.503 1.00 90.06 87 ALA A N 1
ATOM 667 C CA . ALA A 1 87 ? 11.621 -1.767 4.503 1.00 90.06 87 ALA A CA 1
ATOM 668 C C . ALA A 1 87 ? 10.811 -2.099 5.758 1.00 90.06 87 ALA A C 1
ATOM 670 O O . ALA A 1 87 ? 10.272 -1.193 6.394 1.00 90.06 87 ALA A O 1
ATOM 671 N N . MET A 1 88 ? 10.658 -3.385 6.067 1.00 87.62 88 MET A N 1
ATOM 672 C CA . MET A 1 88 ? 9.761 -3.848 7.126 1.00 87.62 88 MET A CA 1
ATOM 673 C C . MET A 1 88 ? 10.542 -4.473 8.276 1.00 87.62 88 MET A C 1
ATOM 675 O O . MET A 1 88 ? 11.621 -5.029 8.083 1.00 87.62 88 MET A O 1
ATOM 679 N N . THR A 1 89 ? 9.972 -4.393 9.474 1.00 85.62 89 THR A N 1
ATOM 680 C CA . THR A 1 89 ? 10.462 -5.054 10.687 1.00 85.62 89 THR A CA 1
ATOM 681 C C . THR A 1 89 ? 9.275 -5.667 11.425 1.00 85.62 89 THR A C 1
ATOM 683 O O . THR A 1 89 ? 8.159 -5.144 11.373 1.00 85.62 89 THR A O 1
ATOM 686 N N . ILE A 1 90 ? 9.506 -6.779 12.121 1.00 84.06 90 ILE A N 1
ATOM 687 C CA . ILE A 1 90 ? 8.522 -7.361 13.041 1.00 84.06 90 ILE A CA 1
ATOM 688 C C . ILE A 1 90 ? 8.773 -6.758 14.422 1.00 84.06 90 ILE A C 1
ATOM 690 O O . ILE A 1 90 ? 9.897 -6.801 14.919 1.00 84.06 90 ILE A O 1
ATOM 694 N N . ALA A 1 91 ? 7.744 -6.176 15.039 1.00 85.44 91 ALA A N 1
ATOM 695 C CA . ALA A 1 91 ? 7.901 -5.453 16.302 1.00 85.44 91 ALA A CA 1
ATOM 696 C C . ALA A 1 91 ? 8.194 -6.372 17.504 1.00 85.44 91 ALA A C 1
ATOM 698 O O . ALA A 1 91 ? 8.897 -5.964 18.426 1.00 85.44 91 ALA A O 1
ATOM 699 N N . SER A 1 92 ? 7.648 -7.592 17.521 1.00 82.31 92 SER A N 1
ATOM 700 C CA . SER A 1 92 ? 7.817 -8.564 18.610 1.00 82.31 92 SER A CA 1
ATOM 701 C C . SER A 1 92 ? 7.362 -9.972 18.192 1.00 82.31 92 SER A C 1
ATOM 703 O O . SER A 1 92 ? 6.717 -10.137 17.159 1.00 82.31 92 SER A O 1
ATOM 705 N N . GLY A 1 93 ? 7.674 -10.989 19.007 1.00 77.88 93 GLY A N 1
ATOM 706 C CA . GLY A 1 93 ? 7.166 -12.359 18.827 1.00 77.88 93 GLY A CA 1
ATOM 707 C C . GLY A 1 93 ? 8.019 -13.279 17.944 1.00 77.88 93 GLY A C 1
ATOM 708 O O . GLY A 1 93 ? 7.597 -14.397 17.665 1.00 77.88 93 GLY A O 1
ATOM 709 N N . GLU A 1 94 ? 9.207 -12.833 17.537 1.00 77.56 94 GLU A N 1
ATOM 710 C CA . GLU A 1 94 ? 10.182 -13.598 16.752 1.00 77.56 94 GLU A CA 1
ATOM 711 C C . GLU A 1 94 ? 11.608 -13.315 17.265 1.00 77.56 94 GLU A C 1
ATOM 713 O O . GLU A 1 94 ? 11.858 -12.252 17.841 1.00 77.56 94 GLU A O 1
ATOM 718 N N . ASP A 1 95 ? 12.523 -14.280 17.120 1.00 80.56 95 ASP A N 1
ATOM 719 C CA . ASP A 1 95 ? 13.865 -14.252 17.733 1.00 80.56 95 ASP A CA 1
ATOM 720 C C . ASP A 1 95 ? 14.740 -13.075 17.261 1.00 80.56 95 ASP A C 1
ATOM 722 O O . ASP A 1 95 ? 15.617 -12.609 17.990 1.00 80.56 95 ASP A O 1
ATOM 726 N N . TYR A 1 96 ? 14.487 -12.575 16.054 1.00 79.94 96 TYR A N 1
ATOM 727 C CA . TYR A 1 96 ? 15.160 -11.452 15.409 1.00 79.94 96 TYR A CA 1
ATOM 728 C C . TYR A 1 96 ? 14.237 -10.228 15.273 1.00 79.94 96 TYR A C 1
ATOM 730 O O . TYR A 1 96 ? 14.450 -9.384 14.395 1.00 79.94 96 TYR A O 1
ATOM 738 N N . ALA A 1 97 ? 13.233 -10.090 16.150 1.00 84.31 97 ALA A N 1
ATOM 739 C CA . ALA A 1 97 ? 12.344 -8.933 16.166 1.00 84.31 97 ALA A CA 1
ATOM 740 C C . ALA A 1 97 ? 13.137 -7.613 16.194 1.00 84.31 97 ALA A C 1
ATOM 742 O O . ALA A 1 97 ? 14.137 -7.459 16.898 1.00 84.31 97 ALA A O 1
ATOM 743 N N . GLY A 1 98 ? 12.684 -6.644 15.401 1.00 81.25 98 GLY A N 1
ATOM 744 C CA . GLY A 1 98 ? 13.368 -5.372 15.174 1.00 81.25 98 GLY A CA 1
ATOM 745 C C . GLY A 1 98 ? 14.434 -5.393 14.072 1.00 81.25 98 GLY A C 1
ATOM 746 O O . GLY A 1 98 ? 14.842 -4.317 13.633 1.00 81.25 98 GLY A O 1
ATOM 747 N N . LEU A 1 99 ? 14.853 -6.562 13.570 1.00 85.00 99 LEU A N 1
ATOM 748 C CA . LEU A 1 99 ? 15.698 -6.651 12.377 1.00 85.00 99 LEU A CA 1
ATOM 749 C C . LEU A 1 99 ? 14.861 -6.455 11.105 1.00 85.00 99 LEU A C 1
ATOM 751 O O . LEU A 1 99 ? 13.700 -6.867 11.035 1.00 85.00 99 LEU A O 1
ATOM 755 N N . GLN A 1 100 ? 15.448 -5.812 10.091 1.00 83.31 100 GLN A N 1
ATOM 756 C CA . GLN A 1 100 ? 14.795 -5.662 8.794 1.00 83.31 100 GLN A CA 1
ATOM 757 C C . GLN A 1 100 ? 14.618 -7.028 8.131 1.00 83.31 100 GLN A C 1
ATOM 759 O O . GLN A 1 100 ? 15.580 -7.784 7.993 1.00 83.31 100 GLN A O 1
ATOM 764 N N . ALA A 1 101 ? 13.400 -7.302 7.676 1.00 74.81 101 ALA A N 1
ATOM 765 C CA . ALA A 1 101 ? 13.056 -8.515 6.957 1.00 74.81 101 ALA A CA 1
ATOM 766 C C . ALA A 1 101 ? 12.069 -8.226 5.821 1.00 74.81 101 ALA A C 1
ATOM 768 O O . ALA A 1 101 ? 11.203 -7.358 5.939 1.00 74.81 101 ALA A O 1
ATOM 769 N N . GLY A 1 102 ? 12.197 -8.986 4.731 1.00 77.56 102 GLY A N 1
ATOM 770 C CA . GLY A 1 102 ? 11.211 -9.006 3.650 1.00 77.56 102 GLY A CA 1
ATOM 771 C C . GLY A 1 102 ? 11.154 -7.744 2.795 1.00 77.56 102 GLY A C 1
ATOM 772 O O . GLY A 1 102 ? 10.093 -7.416 2.269 1.00 77.56 102 GLY A O 1
ATOM 773 N N . ASP A 1 103 ? 12.260 -7.014 2.653 1.00 87.69 103 ASP A N 1
ATOM 774 C CA . ASP A 1 103 ? 12.261 -5.804 1.845 1.00 87.69 103 ASP A CA 1
ATOM 775 C C . ASP A 1 103 ? 11.945 -6.068 0.373 1.00 87.69 103 ASP A C 1
ATOM 777 O O . ASP A 1 103 ? 12.305 -7.093 -0.206 1.00 87.69 103 ASP A O 1
ATOM 781 N N . MET A 1 104 ? 11.233 -5.124 -0.236 1.00 91.75 104 MET A N 1
ATOM 782 C CA . MET A 1 104 ? 10.785 -5.261 -1.615 1.00 91.75 104 MET A CA 1
ATOM 783 C C . MET A 1 104 ? 10.638 -3.907 -2.293 1.00 91.75 104 MET A C 1
ATOM 785 O O . MET A 1 104 ? 10.228 -2.912 -1.689 1.00 91.75 104 MET A O 1
ATOM 789 N N . TYR A 1 105 ? 10.949 -3.882 -3.586 1.00 95.25 105 TYR A N 1
ATOM 790 C CA . TYR A 1 105 ? 10.711 -2.734 -4.448 1.00 95.25 105 TYR A CA 1
ATOM 791 C C . TYR A 1 105 ? 9.451 -2.987 -5.260 1.00 95.25 105 TYR A C 1
ATOM 793 O O . TYR A 1 105 ? 9.367 -3.976 -5.974 1.00 95.25 105 TYR A O 1
ATOM 801 N N . VAL A 1 106 ? 8.452 -2.123 -5.139 1.00 96.94 106 VAL A N 1
ATOM 802 C CA . VAL A 1 106 ? 7.095 -2.435 -5.602 1.00 96.94 106 VAL A CA 1
ATOM 803 C C . VAL A 1 106 ? 6.374 -1.206 -6.128 1.00 96.94 106 VAL A C 1
ATOM 805 O O . VAL A 1 106 ? 6.782 -0.074 -5.880 1.00 96.94 106 VAL A O 1
ATOM 808 N N . TYR A 1 107 ? 5.276 -1.418 -6.840 1.00 97.69 107 TYR A N 1
ATOM 809 C CA . TYR A 1 107 ? 4.304 -0.391 -7.180 1.00 97.69 107 TYR A CA 1
ATOM 810 C C . TYR A 1 107 ? 2.887 -0.960 -7.158 1.00 97.69 107 TYR A C 1
ATOM 812 O O . TYR A 1 107 ? 2.675 -2.166 -7.283 1.00 97.69 107 TYR A O 1
ATOM 820 N N . TRP A 1 108 ? 1.911 -0.068 -7.034 1.00 97.94 108 TRP A N 1
ATOM 821 C CA . TRP A 1 108 ? 0.500 -0.418 -7.121 1.00 97.94 108 TRP A CA 1
ATOM 822 C C . TRP A 1 108 ? -0.031 -0.231 -8.538 1.00 97.94 108 TRP A C 1
ATOM 824 O O . TRP A 1 108 ? 0.282 0.757 -9.215 1.00 97.94 108 TRP A O 1
ATOM 834 N N . ARG A 1 109 ? -0.896 -1.153 -8.959 1.00 97.19 109 ARG A N 1
ATOM 835 C CA . ARG A 1 109 ? -1.700 -1.036 -10.176 1.00 97.19 109 ARG A CA 1
ATOM 836 C C . ARG A 1 109 ? -3.144 -1.408 -9.876 1.00 97.19 109 ARG A C 1
ATOM 838 O O . ARG A 1 109 ? -3.401 -2.442 -9.267 1.00 97.19 109 ARG A O 1
ATOM 845 N N . ARG A 1 110 ? -4.082 -0.569 -10.311 1.00 96.06 110 ARG A N 1
ATOM 846 C CA . ARG A 1 110 ? -5.512 -0.842 -10.178 1.00 96.06 110 ARG A CA 1
ATOM 847 C C . ARG A 1 110 ? -6.008 -1.709 -11.328 1.00 96.06 110 ARG A C 1
ATOM 849 O O . ARG A 1 110 ? -5.666 -1.467 -12.485 1.00 96.06 110 ARG A O 1
ATOM 856 N N . TYR A 1 111 ? -6.835 -2.685 -10.981 1.00 95.44 111 TYR A N 1
ATOM 857 C CA . TYR A 1 111 ? -7.640 -3.483 -11.894 1.00 95.44 111 TYR A CA 1
ATOM 858 C C . TYR A 1 111 ? -9.070 -3.467 -11.360 1.00 95.44 111 TYR A C 1
ATOM 860 O O . TYR A 1 111 ? -9.348 -4.079 -10.331 1.00 95.44 111 TYR A O 1
ATOM 868 N N . ASP A 1 112 ? -9.950 -2.712 -12.016 1.00 93.88 112 ASP A N 1
ATOM 869 C CA . ASP A 1 112 ? -11.341 -2.506 -11.601 1.00 93.88 112 ASP A CA 1
ATOM 870 C C . ASP A 1 112 ? -11.460 -2.124 -10.113 1.00 93.88 112 ASP A C 1
ATOM 872 O O . ASP A 1 112 ? -11.064 -1.025 -9.710 1.00 93.88 112 ASP A O 1
ATOM 876 N N . ASN A 1 113 ? -11.950 -3.040 -9.279 1.00 95.38 113 ASN A N 1
ATOM 877 C CA . ASN A 1 113 ? -12.163 -2.853 -7.848 1.00 95.38 113 ASN A CA 1
ATOM 878 C C . ASN A 1 113 ? -11.062 -3.434 -6.951 1.00 95.38 113 ASN A C 1
ATOM 880 O O . ASN A 1 113 ? -11.265 -3.573 -5.741 1.00 95.38 113 ASN A O 1
ATOM 884 N N . ARG A 1 114 ? -9.897 -3.757 -7.518 1.00 97.00 114 ARG A N 1
ATOM 885 C CA . ARG A 1 114 ? -8.765 -4.341 -6.793 1.00 97.00 114 ARG A CA 1
ATOM 886 C C . ARG A 1 114 ? -7.465 -3.604 -7.088 1.00 97.00 114 ARG A C 1
ATOM 888 O O . ARG A 1 114 ? -7.268 -3.032 -8.161 1.00 97.00 114 ARG A O 1
ATOM 895 N N . LEU A 1 115 ? -6.565 -3.628 -6.116 1.00 97.62 115 LEU A N 1
ATOM 896 C CA . LEU A 1 115 ? -5.209 -3.112 -6.227 1.00 97.62 115 LEU A CA 1
ATOM 897 C C . LEU A 1 115 ?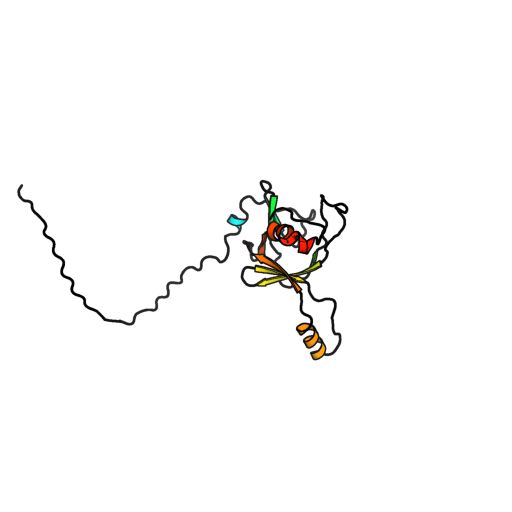 -4.230 -4.275 -6.177 1.00 97.62 115 LEU A C 1
ATOM 899 O O . LEU A 1 115 ? -4.164 -4.983 -5.178 1.00 97.62 115 LEU A O 1
ATOM 903 N N . ALA A 1 116 ? -3.462 -4.444 -7.247 1.00 97.94 116 ALA A N 1
ATOM 904 C CA . ALA A 1 116 ? -2.377 -5.407 -7.311 1.00 97.94 116 ALA A CA 1
ATOM 905 C C . ALA A 1 116 ? -1.066 -4.755 -6.870 1.00 97.94 116 ALA A C 1
ATOM 907 O O . ALA A 1 116 ? -0.695 -3.688 -7.377 1.00 97.94 116 ALA A O 1
ATOM 908 N N . LEU A 1 117 ? -0.363 -5.426 -5.961 1.00 97.75 117 LEU A N 1
ATOM 909 C CA . LEU A 1 117 ? 0.997 -5.089 -5.575 1.00 97.75 117 LEU A CA 1
ATOM 910 C C . LEU A 1 117 ? 1.959 -5.815 -6.511 1.00 97.75 117 LEU A C 1
ATOM 912 O O . LEU A 1 117 ? 1.937 -7.044 -6.609 1.00 97.75 117 LEU A O 1
ATOM 916 N N . ILE A 1 118 ? 2.788 -5.055 -7.216 1.00 97.81 118 ILE A N 1
ATOM 917 C CA . ILE A 1 118 ? 3.630 -5.580 -8.286 1.00 97.81 118 ILE A CA 1
ATOM 918 C C . ILE A 1 118 ? 5.089 -5.243 -8.008 1.00 97.81 118 ILE A C 1
ATOM 920 O O . ILE A 1 118 ? 5.435 -4.092 -7.752 1.00 97.81 118 ILE A O 1
ATOM 924 N N . GLU A 1 119 ? 5.950 -6.246 -8.113 1.00 96.69 119 GLU A N 1
ATOM 925 C CA . GLU A 1 119 ? 7.399 -6.100 -8.079 1.00 96.69 119 GLU A CA 1
ATOM 926 C C . GLU A 1 119 ? 7.938 -5.959 -9.512 1.00 96.69 119 GLU A C 1
ATOM 928 O O . GLU A 1 119 ? 7.716 -6.848 -10.343 1.00 96.69 119 GLU A O 1
ATOM 933 N N . PRO A 1 120 ? 8.633 -4.856 -9.847 1.00 95.19 120 PRO A N 1
ATOM 934 C CA . PRO A 1 120 ? 9.184 -4.675 -11.172 1.00 95.19 120 PRO A CA 1
ATOM 935 C C . PRO A 1 120 ? 10.384 -5.594 -11.388 1.00 95.19 120 PRO A C 1
ATOM 937 O O . PRO A 1 120 ? 11.232 -5.752 -10.505 1.00 95.19 120 PRO A O 1
ATOM 940 N N . ASN A 1 121 ? 10.528 -6.128 -12.598 1.00 92.31 121 ASN A N 1
ATOM 941 C CA . ASN A 1 121 ? 11.750 -6.842 -12.941 1.00 92.31 121 ASN A CA 1
ATOM 942 C C . ASN A 1 121 ? 12.927 -5.856 -13.031 1.00 92.31 121 ASN A C 1
ATOM 944 O O . ASN A 1 121 ? 13.039 -5.047 -13.955 1.00 92.31 121 ASN A O 1
ATOM 948 N N . VAL A 1 122 ? 13.836 -5.943 -12.061 1.00 90.06 122 VAL A N 1
ATOM 949 C CA . VAL A 1 122 ? 15.058 -5.130 -12.025 1.00 90.06 122 VAL A CA 1
ATOM 950 C C . VAL A 1 122 ? 16.303 -5.875 -12.499 1.00 90.06 122 VAL A C 1
ATOM 952 O O . VAL A 1 122 ? 17.306 -5.211 -12.758 1.00 90.06 122 VAL A O 1
ATOM 955 N N . GLN A 1 123 ? 16.227 -7.201 -12.635 1.00 88.94 123 GLN A N 1
ATOM 956 C CA . GLN A 1 123 ? 17.369 -8.088 -12.872 1.00 88.94 123 GLN A CA 1
ATOM 957 C C . GLN A 1 123 ? 17.820 -8.074 -14.330 1.00 88.94 123 GLN A C 1
ATOM 959 O O . GLN A 1 123 ? 19.013 -8.042 -14.619 1.00 88.94 123 GLN A O 1
ATOM 964 N N . ILE A 1 124 ? 16.864 -8.086 -15.261 1.00 90.69 124 ILE A N 1
ATOM 965 C CA . ILE A 1 124 ? 17.159 -8.271 -16.684 1.00 90.69 124 ILE A CA 1
ATOM 966 C C . ILE A 1 124 ? 16.799 -6.999 -17.440 1.00 90.69 124 ILE A C 1
ATOM 968 O O . ILE A 1 124 ? 15.634 -6.621 -17.536 1.00 90.69 124 ILE A O 1
ATOM 972 N N . ARG A 1 125 ? 17.826 -6.324 -17.967 1.00 86.56 125 ARG A N 1
ATOM 973 C CA . ARG A 1 125 ? 17.717 -5.045 -18.679 1.00 86.56 125 ARG A CA 1
ATOM 974 C C . ARG A 1 125 ? 18.553 -5.084 -19.953 1.00 86.56 125 ARG A C 1
ATOM 976 O O . ARG A 1 125 ? 19.579 -5.753 -19.998 1.00 86.56 125 ARG A O 1
ATOM 983 N N . SER A 1 126 ? 18.135 -4.330 -20.966 1.00 86.56 126 SER A N 1
ATOM 984 C CA . SER A 1 126 ? 18.921 -4.117 -22.186 1.00 86.56 126 SER A CA 1
ATOM 985 C C . SER A 1 126 ? 19.278 -2.642 -22.347 1.00 86.56 126 SER A C 1
ATOM 987 O O . SER A 1 126 ? 18.434 -1.765 -22.160 1.00 86.56 126 SER A O 1
ATOM 989 N N . THR A 1 127 ? 20.529 -2.383 -22.718 1.00 89.81 127 THR A N 1
ATOM 990 C CA . THR A 1 127 ? 21.040 -1.079 -23.169 1.00 89.81 127 THR A CA 1
ATOM 991 C C . THR A 1 127 ? 21.174 -1.007 -24.694 1.00 89.81 127 THR A C 1
ATOM 993 O O . THR A 1 127 ? 21.723 -0.040 -25.216 1.00 89.81 127 THR A O 1
ATOM 996 N N . GLY A 1 128 ? 20.691 -2.030 -25.407 1.00 90.69 128 GLY A N 1
ATOM 997 C CA . GLY A 1 128 ? 20.723 -2.107 -26.862 1.00 90.69 128 GLY A CA 1
ATOM 998 C C . GLY A 1 128 ? 19.687 -1.215 -27.552 1.00 90.69 128 GLY A C 1
ATOM 999 O O . GLY A 1 128 ? 19.117 -0.275 -26.981 1.00 90.69 128 GLY A O 1
ATOM 1000 N N . ASP A 1 129 ? 19.433 -1.536 -28.817 1.00 93.25 129 ASP A N 1
ATOM 1001 C CA . ASP A 1 129 ? 18.466 -0.834 -29.653 1.00 93.25 129 ASP A CA 1
ATOM 1002 C C . ASP A 1 129 ? 17.011 -0.984 -29.157 1.00 93.25 129 ASP A C 1
ATOM 1004 O O . ASP A 1 129 ? 16.705 -1.642 -28.154 1.00 93.25 129 ASP A O 1
ATOM 1008 N N . ALA A 1 130 ? 16.090 -0.293 -29.831 1.00 92.31 130 ALA A N 1
ATOM 1009 C CA . ALA A 1 130 ? 14.681 -0.282 -29.444 1.00 92.31 130 ALA A CA 1
ATOM 1010 C C . ALA A 1 130 ? 14.053 -1.684 -29.464 1.00 92.31 130 ALA A C 1
ATOM 1012 O O . ALA A 1 130 ? 13.262 -2.000 -28.573 1.00 92.31 130 ALA A O 1
ATOM 1013 N N . GLU A 1 131 ? 14.448 -2.534 -30.412 1.00 92.56 131 GLU A N 1
ATOM 1014 C CA . GLU A 1 131 ? 13.917 -3.891 -30.542 1.00 92.56 131 GLU A CA 1
ATOM 1015 C C . GLU A 1 131 ? 14.415 -4.825 -29.442 1.00 92.56 131 GLU A C 1
ATOM 1017 O O . GLU A 1 131 ? 13.635 -5.600 -28.878 1.00 92.56 131 GLU A O 1
ATOM 1022 N N . SER A 1 132 ? 15.686 -4.703 -29.058 1.00 92.19 132 SER A N 1
ATOM 1023 C CA . SER A 1 132 ? 16.234 -5.418 -27.910 1.00 92.19 132 SER A CA 1
ATOM 1024 C C . SER A 1 132 ? 15.500 -5.038 -26.620 1.00 92.19 132 SER A C 1
ATOM 1026 O O . SER A 1 132 ? 15.048 -5.911 -25.876 1.00 92.19 132 SER A O 1
ATOM 1028 N N . ARG A 1 133 ? 15.301 -3.736 -26.370 1.00 90.12 133 ARG A N 1
ATOM 1029 C CA . ARG A 1 133 ? 14.580 -3.251 -25.179 1.00 90.12 133 ARG A CA 1
ATOM 1030 C C . ARG A 1 133 ? 13.119 -3.692 -25.160 1.00 90.12 133 ARG A C 1
ATOM 1032 O O . ARG A 1 133 ? 12.644 -4.148 -24.121 1.00 90.12 133 ARG A O 1
ATOM 1039 N N . SER A 1 134 ? 12.426 -3.603 -26.297 1.00 89.31 134 SER A N 1
ATOM 1040 C CA . SER A 1 134 ? 11.026 -4.023 -26.408 1.00 89.31 134 SER A CA 1
ATOM 1041 C C . SER A 1 134 ? 10.875 -5.529 -26.163 1.00 89.31 134 SER A C 1
ATOM 1043 O O . SER A 1 134 ? 9.950 -5.957 -25.473 1.00 89.31 134 SER A O 1
ATOM 1045 N N . SER A 1 135 ? 11.815 -6.333 -26.667 1.00 91.88 135 SER A N 1
ATOM 1046 C CA . SER A 1 135 ? 11.827 -7.785 -26.481 1.00 91.88 135 SER A CA 1
ATOM 1047 C C . SER A 1 135 ? 12.054 -8.173 -25.023 1.00 91.88 135 SER A C 1
ATOM 1049 O O . SER A 1 135 ? 11.298 -8.984 -24.493 1.00 91.88 135 SER A O 1
ATOM 1051 N N . ILE A 1 136 ? 13.021 -7.549 -24.339 1.00 90.50 136 ILE A N 1
ATOM 1052 C CA . ILE A 1 136 ? 13.258 -7.796 -22.908 1.00 90.50 136 ILE A CA 1
ATOM 1053 C C . ILE A 1 136 ? 12.032 -7.434 -22.067 1.00 90.50 136 ILE A C 1
ATOM 1055 O O . ILE A 1 136 ? 11.638 -8.227 -21.218 1.00 90.50 136 ILE A O 1
ATOM 1059 N N . GLN A 1 137 ? 11.384 -6.296 -22.333 1.00 86.75 137 GLN A N 1
ATOM 1060 C CA . GLN A 1 137 ? 10.203 -5.871 -21.574 1.00 86.75 137 GLN A CA 1
ATOM 1061 C C . GLN A 1 137 ? 9.014 -6.839 -21.716 1.00 86.75 137 GLN A C 1
ATOM 1063 O O . GLN A 1 137 ? 8.228 -6.983 -20.783 1.00 86.75 137 GLN A O 1
ATOM 1068 N N . ARG A 1 138 ? 8.877 -7.511 -22.868 1.00 88.44 138 ARG A N 1
ATOM 1069 C CA . ARG A 1 138 ? 7.829 -8.523 -23.089 1.00 88.44 138 ARG A CA 1
ATOM 1070 C C . ARG A 1 138 ? 8.165 -9.881 -22.478 1.00 88.44 138 ARG A C 1
ATOM 1072 O O . ARG A 1 138 ? 7.258 -10.573 -22.034 1.00 88.44 138 ARG A O 1
ATOM 1079 N N . LEU A 1 139 ? 9.436 -10.278 -22.513 1.00 92.56 139 LEU A N 1
ATOM 1080 C CA . LEU A 1 139 ? 9.874 -11.600 -22.053 1.00 92.56 139 LEU A CA 1
ATOM 1081 C C . LEU A 1 139 ? 10.057 -11.664 -20.538 1.00 92.56 139 LEU A C 1
ATOM 1083 O O . LEU A 1 139 ? 9.784 -12.695 -19.932 1.00 92.56 139 LEU A O 1
ATOM 1087 N N . TYR A 1 140 ? 10.520 -10.574 -19.936 1.00 91.31 140 TYR A N 1
ATOM 1088 C CA . TYR A 1 140 ? 10.849 -10.524 -18.520 1.00 91.31 140 TYR A CA 1
ATOM 1089 C C . TYR A 1 140 ? 9.946 -9.520 -17.819 1.00 91.31 140 TYR A C 1
ATOM 1091 O O . TYR A 1 140 ? 10.326 -8.375 -17.559 1.00 91.31 140 TYR A O 1
ATOM 1099 N N . THR A 1 141 ? 8.722 -9.974 -17.575 1.00 92.56 141 THR A N 1
ATOM 1100 C CA . THR A 1 141 ? 7.639 -9.180 -17.006 1.00 92.56 141 THR A CA 1
ATOM 1101 C C . THR A 1 141 ? 7.799 -8.972 -15.508 1.00 92.56 141 THR A C 1
ATOM 1103 O O . THR A 1 141 ? 8.469 -9.734 -14.811 1.00 92.56 141 THR A O 1
ATOM 1106 N N . ASP A 1 142 ? 7.109 -7.954 -15.014 1.00 95.06 142 ASP A N 1
ATOM 1107 C CA . ASP A 1 142 ? 6.944 -7.720 -13.587 1.00 95.06 142 ASP A CA 1
ATOM 1108 C C . ASP A 1 142 ? 6.160 -8.865 -12.921 1.00 95.06 142 ASP A C 1
ATOM 1110 O O . ASP A 1 142 ? 5.382 -9.574 -13.570 1.00 95.06 142 ASP A O 1
ATOM 1114 N N . ARG A 1 143 ? 6.352 -9.034 -11.612 1.00 95.38 143 ARG A N 1
ATOM 1115 C CA . ARG A 1 143 ? 5.728 -10.093 -10.817 1.00 95.38 143 ARG A CA 1
ATOM 1116 C C . ARG A 1 143 ? 4.598 -9.521 -9.968 1.00 95.38 143 ARG A C 1
ATOM 1118 O O . ARG A 1 143 ? 4.830 -8.644 -9.142 1.00 95.38 143 ARG A O 1
ATOM 1125 N N . VAL A 1 144 ? 3.381 -10.037 -10.136 1.00 96.50 144 VAL A N 1
ATOM 1126 C CA . VAL A 1 144 ? 2.279 -9.754 -9.201 1.00 96.50 144 VAL A CA 1
ATOM 1127 C C . VAL A 1 144 ? 2.546 -10.533 -7.917 1.00 96.50 144 VAL A C 1
ATOM 1129 O O . VAL A 1 144 ? 2.690 -11.752 -7.965 1.00 96.50 144 VAL A O 1
ATOM 1132 N N . LEU A 1 145 ? 2.650 -9.829 -6.792 1.00 95.31 145 LEU A N 1
ATOM 1133 C CA . LEU A 1 145 ? 2.872 -10.447 -5.485 1.00 95.31 145 LEU A CA 1
ATOM 1134 C C . LEU A 1 145 ? 1.549 -10.911 -4.877 1.00 95.31 145 LEU A C 1
ATOM 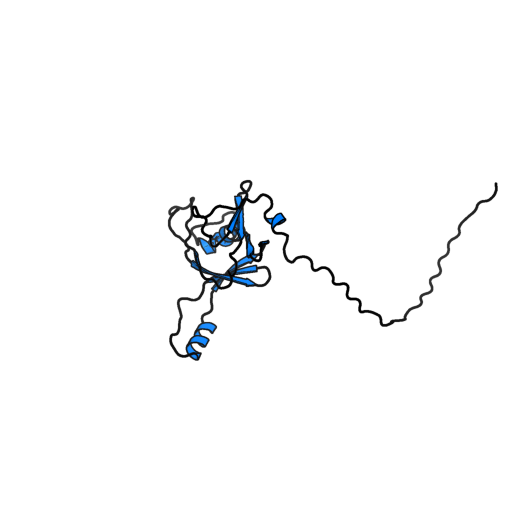1136 O O . LEU A 1 145 ? 1.422 -12.053 -4.453 1.00 95.31 145 LEU A O 1
ATOM 1140 N N . LEU A 1 146 ? 0.569 -10.011 -4.864 1.00 96.19 146 LEU A N 1
ATOM 1141 C CA . LEU A 1 146 ? -0.780 -10.216 -4.349 1.00 96.19 146 LEU A CA 1
ATOM 1142 C C . LEU A 1 146 ? -1.685 -9.095 -4.857 1.00 96.19 146 LEU A C 1
ATOM 1144 O O . LEU A 1 146 ? -1.219 -8.114 -5.447 1.00 96.19 146 LEU A O 1
ATOM 1148 N N . ASP A 1 147 ? -2.969 -9.197 -4.549 1.00 97.19 147 ASP A N 1
ATOM 1149 C CA . ASP A 1 147 ? -3.914 -8.109 -4.725 1.00 97.19 147 ASP A CA 1
ATOM 1150 C C . ASP A 1 147 ? -4.901 -8.021 -3.553 1.00 97.19 147 ASP A C 1
ATOM 1152 O O . ASP A 1 147 ? -5.193 -9.005 -2.872 1.00 97.19 147 ASP A O 1
ATOM 1156 N N . VAL A 1 148 ? -5.415 -6.816 -3.316 1.00 97.81 148 VAL A N 1
ATOM 1157 C CA . VAL A 1 148 ? -6.370 -6.514 -2.242 1.00 97.81 148 VAL A CA 1
ATOM 1158 C C . VAL A 1 148 ? -7.576 -5.745 -2.788 1.00 97.81 148 VAL A C 1
ATOM 1160 O O . VAL A 1 148 ? -7.438 -4.990 -3.758 1.00 97.81 148 VAL A O 1
ATOM 1163 N N . PRO A 1 149 ? -8.775 -5.918 -2.204 1.00 97.56 149 PRO A N 1
ATOM 1164 C CA . PRO A 1 149 ? -9.948 -5.155 -2.610 1.00 97.56 149 PRO A CA 1
ATOM 1165 C C . PRO A 1 149 ? -9.818 -3.678 -2.219 1.00 97.56 149 PRO A C 1
ATOM 1167 O O . PRO A 1 149 ? -9.279 -3.340 -1.164 1.00 97.56 149 PRO A O 1
ATOM 1170 N N . ILE A 1 150 ? -10.379 -2.800 -3.049 1.00 97.94 150 ILE A N 1
ATOM 1171 C CA . ILE A 1 150 ? -10.621 -1.402 -2.685 1.00 97.94 150 ILE A CA 1
ATOM 1172 C C . ILE A 1 150 ? -11.892 -1.361 -1.832 1.00 97.94 150 ILE A C 1
ATOM 1174 O O . ILE A 1 150 ? -12.970 -1.711 -2.313 1.00 97.94 150 ILE A O 1
ATOM 1178 N N . VAL A 1 151 ? -11.779 -0.940 -0.569 1.00 97.88 151 VAL A N 1
ATOM 1179 C CA . VAL A 1 151 ? -12.920 -0.921 0.367 1.00 97.88 151 VAL A CA 1
ATOM 1180 C C . VAL A 1 151 ? -13.766 0.347 0.240 1.00 97.88 151 VAL A C 1
ATOM 1182 O O . VAL A 1 151 ? -14.975 0.318 0.460 1.00 97.88 151 VAL A O 1
ATOM 1185 N N . THR A 1 152 ? -13.142 1.466 -0.128 1.00 98.00 152 THR A N 1
ATOM 1186 C CA . THR A 1 152 ? -13.801 2.743 -0.433 1.00 98.00 152 THR A CA 1
ATOM 1187 C C . THR A 1 152 ? -12.859 3.664 -1.216 1.00 98.00 152 THR A C 1
ATOM 1189 O O . THR A 1 152 ? -11.677 3.358 -1.394 1.00 98.00 152 THR A O 1
ATOM 1192 N N . MET A 1 153 ? -13.374 4.805 -1.672 1.00 96.38 153 MET A N 1
ATOM 1193 C CA . MET A 1 153 ? -12.615 5.870 -2.324 1.00 96.38 153 MET A CA 1
ATOM 1194 C C . MET A 1 153 ? -12.685 7.144 -1.478 1.00 96.38 153 MET A C 1
ATOM 1196 O O . MET A 1 153 ? -13.765 7.680 -1.245 1.00 96.38 153 MET A O 1
ATOM 1200 N N . LEU A 1 154 ? -11.530 7.672 -1.074 1.00 94.38 154 LEU A N 1
ATOM 1201 C CA . LEU A 1 154 ? -11.402 8.907 -0.303 1.00 94.38 154 LEU A CA 1
ATOM 1202 C C . LEU A 1 154 ? -10.756 9.994 -1.167 1.00 94.38 154 LEU A C 1
ATOM 1204 O O . LEU A 1 154 ? -9.549 9.980 -1.392 1.00 94.38 154 LEU A O 1
ATOM 1208 N N . GLY A 1 155 ? -11.545 10.935 -1.689 1.00 89.00 155 GLY A N 1
ATOM 1209 C CA . GLY A 1 155 ? -11.007 12.034 -2.508 1.00 89.00 155 GLY A CA 1
ATOM 1210 C C . GLY A 1 155 ? -10.220 11.563 -3.743 1.00 89.00 155 GLY A C 1
ATOM 1211 O O . GLY A 1 155 ? -9.223 12.178 -4.110 1.00 89.00 155 GLY A O 1
ATOM 1212 N N . GLY A 1 156 ? -10.630 10.441 -4.349 1.00 89.75 156 GLY A N 1
ATOM 1213 C CA . GLY A 1 156 ? -9.942 9.810 -5.484 1.00 89.75 156 GLY A CA 1
ATOM 1214 C C . GLY A 1 156 ? -8.810 8.849 -5.099 1.00 89.75 156 GLY A C 1
ATOM 1215 O O . GLY A 1 156 ? -8.295 8.145 -5.965 1.00 89.75 156 GLY A O 1
ATOM 1216 N N . SER A 1 157 ? -8.457 8.765 -3.816 1.00 93.62 157 SER A N 1
ATOM 1217 C CA . SER A 1 157 ? -7.529 7.766 -3.294 1.00 93.62 157 SER A CA 1
ATOM 1218 C C . SER A 1 157 ? -8.263 6.474 -2.935 1.00 93.62 157 SER A C 1
ATOM 1220 O O . SER A 1 157 ? -9.201 6.524 -2.137 1.00 93.62 157 SER A O 1
ATOM 1222 N N . PRO A 1 158 ? -7.849 5.311 -3.456 1.00 97.50 158 PRO A N 1
ATOM 1223 C CA . PRO A 1 158 ? -8.376 4.042 -2.985 1.00 97.50 158 PRO A CA 1
ATOM 1224 C C . PRO A 1 158 ? -7.916 3.774 -1.554 1.00 97.50 158 PRO A C 1
ATOM 1226 O O . PRO A 1 158 ? -6.778 4.076 -1.177 1.00 97.50 158 PRO A O 1
ATOM 1229 N N . VAL A 1 159 ? -8.823 3.203 -0.771 1.00 98.25 159 VAL A N 1
ATOM 1230 C CA . VAL A 1 159 ? -8.575 2.747 0.594 1.00 98.25 159 VAL A CA 1
ATOM 1231 C C . VAL A 1 159 ? -8.529 1.225 0.596 1.00 98.25 159 VAL A C 1
ATOM 1233 O O . VAL A 1 159 ? -9.376 0.584 -0.030 1.00 98.25 159 VAL A O 1
ATOM 1236 N N . ILE A 1 160 ? -7.547 0.658 1.293 1.00 98.44 160 ILE A N 1
ATOM 1237 C CA . ILE A 1 160 ? -7.354 -0.788 1.449 1.00 98.44 160 ILE A CA 1
ATOM 1238 C C . ILE A 1 160 ? -7.330 -1.185 2.923 1.00 98.44 160 ILE A C 1
ATOM 1240 O O . ILE A 1 160 ? -6.957 -0.386 3.785 1.00 98.44 160 ILE A O 1
ATOM 1244 N N . ASP A 1 161 ? -7.712 -2.432 3.182 1.00 98.06 161 ASP A N 1
ATOM 1245 C CA . ASP A 1 161 ? -7.593 -3.103 4.476 1.00 98.06 161 ASP A CA 1
ATOM 1246 C C . ASP A 1 161 ? -6.151 -3.570 4.711 1.00 98.06 161 ASP A C 1
ATOM 1248 O O . ASP A 1 161 ? -5.606 -4.361 3.935 1.00 98.06 161 ASP A O 1
ATOM 1252 N N . MET A 1 162 ? -5.525 -3.040 5.764 1.00 97.00 162 MET A N 1
ATOM 1253 C CA . MET A 1 162 ? -4.135 -3.342 6.100 1.00 97.00 162 MET A CA 1
ATOM 1254 C C . MET A 1 162 ? -3.980 -4.683 6.808 1.00 97.00 162 MET A C 1
ATOM 1256 O O . MET A 1 162 ? -2.912 -5.284 6.703 1.00 97.00 162 MET A O 1
ATOM 1260 N N . ASP A 1 163 ? -5.029 -5.188 7.449 1.00 94.25 163 ASP A N 1
ATOM 1261 C CA . ASP A 1 163 ? -5.014 -6.507 8.073 1.00 94.25 163 ASP A CA 1
ATOM 1262 C C . ASP A 1 163 ? -5.112 -7.567 6.977 1.00 94.25 163 ASP A C 1
ATOM 1264 O O . ASP A 1 163 ? -4.315 -8.506 6.941 1.00 94.25 163 ASP A O 1
ATOM 1268 N N . ALA A 1 164 ? -5.994 -7.358 5.993 1.00 94.50 164 ALA A N 1
ATOM 1269 C CA . ALA A 1 164 ? -6.042 -8.195 4.796 1.00 94.50 164 ALA A CA 1
ATOM 1270 C C . ALA A 1 164 ? -4.710 -8.169 4.025 1.00 94.50 164 ALA A C 1
ATOM 1272 O O . ALA A 1 164 ? -4.260 -9.207 3.536 1.00 94.50 164 ALA A O 1
ATOM 1273 N N . LEU A 1 165 ? -4.059 -7.003 3.934 1.00 95.25 165 LEU A N 1
ATOM 1274 C CA . LEU A 1 165 ? -2.757 -6.870 3.287 1.00 95.25 165 LEU A CA 1
ATOM 1275 C C . LEU A 1 165 ? -1.655 -7.587 4.079 1.00 95.25 165 LEU A C 1
ATOM 1277 O O . LEU A 1 165 ? -1.070 -8.536 3.573 1.00 95.25 165 LEU A O 1
ATOM 1281 N N . LEU A 1 166 ? -1.348 -7.139 5.295 1.00 91.06 166 LEU A N 1
ATOM 1282 C CA . LEU A 1 166 ? -0.135 -7.533 6.015 1.00 91.06 166 LEU A CA 1
ATOM 1283 C C . LEU A 1 166 ? -0.303 -8.824 6.817 1.00 91.06 166 LEU A C 1
ATOM 1285 O O . LEU A 1 166 ? 0.618 -9.635 6.845 1.00 91.06 166 LEU A O 1
ATOM 1289 N N . VAL A 1 167 ? -1.456 -9.031 7.456 1.00 88.69 167 VAL A N 1
ATOM 1290 C CA . VAL A 1 167 ? -1.713 -10.229 8.274 1.00 88.69 167 VAL A CA 1
ATOM 1291 C C . VAL A 1 167 ? -2.208 -11.368 7.388 1.00 88.69 167 VAL A C 1
ATOM 1293 O O . VAL A 1 167 ? -1.644 -12.462 7.408 1.00 88.69 167 VAL A O 1
ATOM 1296 N N . GLY A 1 168 ? -3.202 -11.094 6.538 1.00 91.00 168 GLY A N 1
ATOM 1297 C CA . GLY A 1 168 ? -3.770 -12.067 5.604 1.00 91.00 168 GLY A CA 1
ATOM 1298 C C . GLY A 1 168 ? -2.761 -12.597 4.581 1.00 91.00 168 GLY A C 1
ATOM 1299 O O . GLY A 1 168 ? -2.870 -13.743 4.152 1.00 91.00 168 GLY A O 1
ATOM 1300 N N . ASN A 1 169 ? -1.740 -11.803 4.238 1.00 91.31 169 ASN A N 1
ATOM 1301 C CA . ASN A 1 169 ? -0.648 -12.212 3.351 1.00 91.31 169 ASN A CA 1
ATOM 1302 C C . ASN A 1 169 ? 0.720 -12.175 4.049 1.00 91.31 169 ASN A C 1
ATOM 1304 O O . ASN A 1 169 ? 1.738 -11.918 3.402 1.00 91.31 169 ASN A O 1
ATOM 1308 N N . ALA A 1 170 ? 0.772 -12.459 5.355 1.00 87.00 170 ALA A N 1
ATOM 1309 C CA . ALA A 1 170 ? 2.004 -12.386 6.144 1.00 87.00 170 ALA A CA 1
ATOM 1310 C C . ALA A 1 170 ? 3.167 -13.195 5.549 1.00 87.00 170 ALA A C 1
ATOM 1312 O O . ALA A 1 170 ? 4.308 -12.750 5.600 1.00 87.00 170 ALA A O 1
ATOM 1313 N N . SER A 1 171 ? 2.900 -14.338 4.912 1.00 86.38 171 SER A N 1
ATOM 1314 C CA . SER A 1 171 ? 3.934 -15.138 4.239 1.00 86.38 171 SER A CA 1
ATOM 1315 C C . SER A 1 171 ? 4.585 -14.429 3.044 1.00 86.38 171 SER A C 1
ATOM 1317 O O . SER A 1 171 ? 5.736 -14.716 2.725 1.00 86.38 171 SER A O 1
ATOM 1319 N N . THR A 1 172 ? 3.886 -13.493 2.394 1.00 89.69 172 THR A N 1
ATOM 1320 C CA . THR A 1 172 ? 4.434 -12.690 1.287 1.00 89.69 172 THR A CA 1
ATOM 1321 C C . THR A 1 172 ? 5.391 -11.618 1.803 1.00 89.69 172 THR A C 1
ATOM 1323 O O . THR A 1 172 ? 6.421 -11.370 1.184 1.00 89.69 172 THR A O 1
ATOM 1326 N N . PHE A 1 173 ? 5.068 -11.002 2.942 1.00 87.75 173 PHE A N 1
ATOM 1327 C CA . PHE A 1 173 ? 5.844 -9.899 3.516 1.00 87.75 173 PHE A CA 1
ATOM 1328 C C . PHE A 1 173 ? 6.948 -10.360 4.471 1.00 87.75 173 PHE A C 1
ATOM 1330 O O . PHE A 1 173 ? 8.007 -9.752 4.516 1.00 87.75 173 PHE A O 1
ATOM 1337 N N . PHE A 1 174 ? 6.729 -11.443 5.213 1.00 80.94 174 PHE A N 1
ATOM 1338 C CA . PHE A 1 174 ? 7.602 -11.884 6.305 1.00 80.94 174 PHE A CA 1
ATOM 1339 C C . PHE A 1 174 ? 8.100 -13.328 6.137 1.00 80.94 174 PHE A C 1
ATOM 1341 O O . PHE A 1 174 ? 8.721 -13.890 7.040 1.00 80.94 174 PHE A O 1
ATOM 1348 N N . ALA A 1 175 ? 7.853 -13.945 4.975 1.00 75.50 175 ALA A N 1
ATOM 1349 C CA . ALA A 1 175 ? 8.302 -15.297 4.648 1.00 75.50 175 ALA A CA 1
ATOM 1350 C C . ALA A 1 175 ? 7.988 -16.315 5.770 1.00 75.50 175 ALA A C 1
ATOM 1352 O O . ALA A 1 175 ? 6.915 -16.290 6.372 1.00 75.50 175 ALA A O 1
ATOM 1353 N N . GLY A 1 176 ? 8.916 -17.238 6.050 1.00 65.19 176 GLY A N 1
ATOM 1354 C CA . GLY A 1 176 ? 8.767 -18.261 7.089 1.00 65.19 176 GLY A CA 1
ATOM 1355 C C . GLY A 1 176 ? 8.897 -17.756 8.532 1.00 65.19 176 GLY A C 1
ATOM 1356 O O . GLY A 1 176 ? 8.776 -18.577 9.442 1.00 65.19 176 GLY A O 1
ATOM 1357 N N . GLN A 1 177 ? 9.149 -16.458 8.752 1.00 68.25 177 GLN A N 1
ATOM 1358 C CA . GLN A 1 177 ? 9.270 -15.878 10.098 1.00 68.25 177 GLN A CA 1
ATOM 1359 C C . GLN A 1 177 ? 7.910 -15.717 10.785 1.00 68.25 177 GLN A C 1
ATOM 1361 O O . GLN A 1 177 ? 7.843 -15.658 12.009 1.00 68.25 177 GLN A O 1
ATOM 1366 N N . VAL A 1 178 ? 6.817 -15.712 10.015 1.00 64.25 178 VAL A N 1
ATOM 1367 C CA . VAL A 1 178 ? 5.451 -15.677 10.545 1.00 64.25 178 VAL A CA 1
ATOM 1368 C C . VAL A 1 178 ? 4.721 -16.958 10.152 1.00 64.25 178 VAL A C 1
ATOM 1370 O O . VAL A 1 178 ? 4.569 -17.276 8.973 1.00 64.25 178 VAL A O 1
ATOM 1373 N N . ARG A 1 179 ? 4.235 -17.705 11.149 1.00 60.12 179 ARG A N 1
ATOM 1374 C CA . ARG A 1 179 ? 3.311 -18.832 10.955 1.00 60.12 179 ARG A CA 1
ATOM 1375 C C . ARG A 1 179 ? 1.929 -18.419 11.445 1.00 60.12 179 ARG A C 1
ATOM 1377 O O . ARG A 1 179 ? 1.715 -18.315 12.649 1.00 60.12 179 ARG A O 1
ATOM 1384 N N . VAL A 1 180 ? 0.987 -18.208 10.526 1.00 56.25 180 VAL A N 1
ATOM 1385 C CA . VAL A 1 180 ? -0.422 -18.002 10.891 1.00 56.25 180 VAL A CA 1
ATOM 1386 C C . VAL A 1 180 ? -0.995 -19.357 11.307 1.00 56.25 180 VAL A C 1
ATOM 1388 O O . VAL A 1 180 ? -1.251 -20.216 10.469 1.00 56.25 180 VAL A O 1
ATOM 1391 N N . ALA A 1 181 ? -1.118 -19.581 12.615 1.00 53.44 181 ALA A N 1
ATOM 1392 C CA . ALA A 1 181 ? -1.569 -20.857 13.174 1.00 53.44 181 ALA A CA 1
ATOM 1393 C C . ALA A 1 181 ? -3.102 -20.991 13.259 1.00 53.44 181 ALA A C 1
ATOM 1395 O O . ALA A 1 181 ? -3.582 -22.049 13.660 1.00 53.44 181 ALA A O 1
ATOM 1396 N N . ASN A 1 182 ? -3.866 -19.952 12.897 1.00 45.81 182 ASN A N 1
ATOM 1397 C CA . ASN A 1 182 ? -5.328 -19.975 12.947 1.00 45.81 182 ASN A CA 1
ATOM 1398 C C . ASN A 1 182 ? -5.929 -19.162 11.773 1.00 45.81 182 ASN A C 1
ATOM 1400 O O . ASN A 1 182 ? -5.781 -17.938 11.789 1.00 45.81 182 ASN A O 1
ATOM 1404 N N . PRO A 1 183 ? -6.508 -19.818 10.746 1.00 45.94 183 PRO A N 1
ATOM 1405 C CA . PRO A 1 183 ? -7.172 -19.167 9.613 1.00 45.94 183 PRO A CA 1
ATOM 1406 C C . PRO A 1 183 ? -8.567 -18.623 9.950 1.00 45.94 183 PRO A C 1
ATOM 1408 O O . PRO A 1 183 ? -9.203 -19.140 10.898 1.00 45.94 183 PRO A O 1
#

Secondary structure (DSSP, 8-state):
-------------------------------PPPSS--HHHHTTT-EE----TT----SSEEEE-TTT--EEEEPPTT-BT-EEEEEEE--SSSTTTTSEEEEEEEEEEEETTEEEEEE---S----S-HHHHHHHHHHS--EEEEEEE--EEETTEEEEEHIIIIITTHHHHHGGG------

Foldseek 3Di:
DDDDDDDDDDDDDDDDDDDPDDDDDDPPPPPPDPPADAPCVVLPQWDWDPPDPVSPDDQWTWTAHPVVGWIKTWGDPPQAPDKDKDFDFACDDFPPGPDTAQIAIWGWDDDPFKIWTKGAPPPDADPDDPVVRVVCPVPPDIDGLDMFGQNHADPNTTMTTVCCVCVVPVCSRHNPRDDPPDD

Radius of gyration: 29.22 Å; chains: 1; bounding box: 107×38×51 Å

Sequence (183 aa):
MVRLRARIFRVSVMAAVCAIGLGFLLGAAVPSQPEYPPAEKVLEGFEKVVSTADGARSYYTIYTREKDGQMYAALPGGYEGRKFFMAMTIASGEDYAGLQAGDMYVYWRRYDNRLALIEPNVQIRSTGDAESRSSIQRLYTDRVLLDVPIVTMLGGSPVIDMDALLVGNASTFFAGQVRVANP

pLDDT: mean 81.87, std 19.98, range [35.22, 98.44]